Protein AF-A0A4P9UT59-F1 (afdb_monomer_lite)

Radius of gyration: 14.1 Å; chains: 1; bounding box: 41×18×34 Å

pLDDT: mean 92.9, std 5.25, range [65.0, 97.88]

Structure (mmCIF, N/CA/C/O backbone):
data_AF-A0A4P9UT59-F1
#
_entry.id   AF-A0A4P9UT59-F1
#
loop_
_atom_site.group_PDB
_atom_site.id
_atom_site.type_symbol
_atom_site.label_atom_id
_atom_site.label_alt_id
_atom_site.label_comp_id
_atom_site.label_asym_id
_atom_site.label_entity_id
_atom_site.label_seq_id
_atom_site.pdbx_PDB_ins_code
_atom_site.Cartn_x
_atom_site.Cartn_y
_atom_site.Cartn_z
_atom_site.occupancy
_atom_site.B_iso_or_equiv
_atom_site.auth_seq_id
_atom_site.auth_comp_id
_atom_site.auth_asym_id
_atom_site.auth_atom_id
_atom_site.pdbx_PDB_model_num
ATOM 1 N N . MET A 1 1 ? 22.110 1.960 -13.273 1.00 89.38 1 MET A N 1
ATOM 2 C CA . MET A 1 1 ? 21.935 2.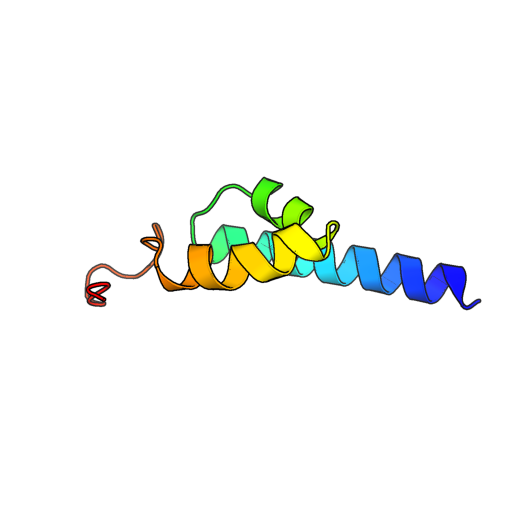804 -12.069 1.00 89.38 1 MET A CA 1
ATOM 3 C C . MET A 1 1 ? 20.469 3.180 -11.873 1.00 89.38 1 MET A C 1
ATOM 5 O O . MET A 1 1 ? 19.947 2.957 -10.794 1.00 89.38 1 MET A O 1
ATOM 9 N N . GLU A 1 2 ? 19.780 3.647 -12.915 1.00 95.06 2 GLU A N 1
ATOM 10 C CA . GLU A 1 2 ? 18.367 4.069 -12.851 1.00 95.06 2 GLU A CA 1
ATOM 11 C C . GLU A 1 2 ? 17.405 2.957 -12.408 1.00 95.06 2 GLU A C 1
ATOM 13 O O . GLU A 1 2 ? 16.663 3.139 -11.451 1.00 95.06 2 GLU A O 1
ATOM 18 N N . VAL A 1 3 ? 17.473 1.771 -13.026 1.00 95.94 3 VAL A N 1
ATOM 19 C CA . VAL A 1 3 ? 16.617 0.621 -12.661 1.00 95.94 3 VAL A CA 1
ATOM 20 C C . VAL A 1 3 ? 16.785 0.225 -11.192 1.00 95.94 3 VAL A C 1
ATOM 22 O O . VAL A 1 3 ? 15.814 -0.111 -10.522 1.00 95.94 3 VAL A O 1
ATOM 25 N N . PHE A 1 4 ? 18.010 0.313 -10.670 1.00 97.00 4 PHE A N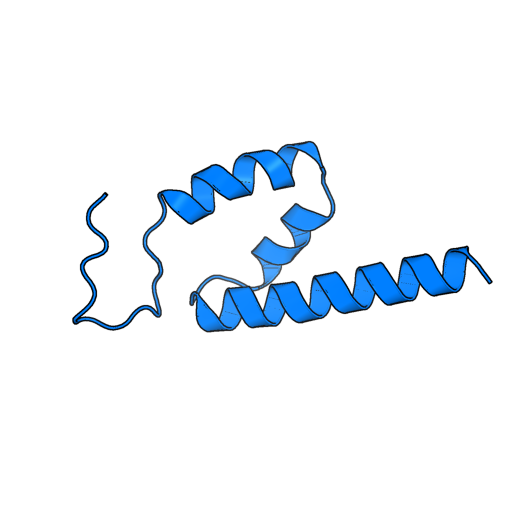 1
ATOM 26 C CA . PHE A 1 4 ? 18.293 0.044 -9.262 1.00 97.00 4 PHE A CA 1
ATOM 27 C C . PHE A 1 4 ? 17.615 1.069 -8.345 1.00 97.00 4 PHE A C 1
ATOM 29 O O . PHE A 1 4 ? 16.981 0.684 -7.367 1.00 97.00 4 PHE A O 1
ATOM 36 N N . LEU A 1 5 ? 17.697 2.360 -8.681 1.00 97.12 5 LEU A N 1
ATOM 37 C CA . LEU A 1 5 ? 17.035 3.422 -7.919 1.00 97.12 5 LEU A CA 1
ATOM 38 C C . LEU A 1 5 ? 15.508 3.279 -7.956 1.00 97.12 5 LEU A C 1
ATOM 40 O O . LEU A 1 5 ? 14.858 3.433 -6.925 1.00 97.12 5 LEU A O 1
ATOM 44 N N . ILE A 1 6 ? 14.943 2.919 -9.112 1.00 96.31 6 ILE A N 1
ATOM 45 C CA . ILE A 1 6 ? 13.506 2.655 -9.259 1.00 96.31 6 ILE A CA 1
ATOM 46 C C . ILE A 1 6 ? 13.091 1.470 -8.383 1.00 96.31 6 ILE A C 1
ATOM 48 O O . ILE A 1 6 ? 12.139 1.586 -7.614 1.00 96.31 6 ILE A O 1
ATOM 52 N N . ALA A 1 7 ? 13.818 0.351 -8.444 1.00 96.25 7 ALA A N 1
ATOM 53 C CA . ALA A 1 7 ? 13.526 -0.821 -7.622 1.00 96.25 7 ALA A CA 1
ATOM 54 C C . ALA A 1 7 ? 13.614 -0.498 -6.121 1.00 96.25 7 ALA A C 1
ATOM 56 O O . ALA A 1 7 ? 12.720 -0.867 -5.359 1.00 96.25 7 ALA A O 1
ATOM 57 N N . LEU A 1 8 ? 14.642 0.246 -5.702 1.00 97.88 8 LEU A N 1
ATOM 58 C CA . LEU A 1 8 ? 14.800 0.694 -4.319 1.00 97.88 8 LEU A CA 1
ATOM 59 C C . LEU A 1 8 ? 13.623 1.571 -3.869 1.00 97.88 8 LEU A C 1
ATOM 61 O O . LEU A 1 8 ? 13.083 1.361 -2.783 1.00 97.88 8 LEU A O 1
ATOM 65 N N . MET A 1 9 ? 13.197 2.515 -4.710 1.00 96.94 9 MET A N 1
ATOM 66 C CA . MET A 1 9 ? 12.055 3.384 -4.428 1.00 96.94 9 MET A CA 1
ATOM 67 C C . MET A 1 9 ? 10.758 2.582 -4.299 1.00 96.94 9 MET A C 1
ATOM 69 O O . MET A 1 9 ? 10.015 2.783 -3.342 1.00 96.94 9 MET A O 1
ATOM 73 N N . VAL A 1 10 ? 10.501 1.640 -5.214 1.00 96.00 10 VAL A N 1
ATOM 74 C CA . VAL A 1 10 ? 9.318 0.767 -5.154 1.00 96.00 10 VAL A CA 1
ATOM 75 C C . VAL A 1 10 ? 9.315 -0.044 -3.861 1.00 96.00 10 VAL A C 1
ATOM 77 O O . VAL A 1 10 ? 8.311 -0.050 -3.153 1.00 96.00 10 VAL A O 1
ATOM 80 N N . LEU A 1 11 ? 10.434 -0.676 -3.499 1.00 96.94 11 LEU A N 1
ATOM 81 C CA . LEU A 1 11 ? 10.540 -1.443 -2.254 1.00 96.94 11 LEU A CA 1
ATOM 82 C C . LEU A 1 11 ? 10.304 -0.570 -1.016 1.00 96.94 11 LEU A C 1
ATOM 84 O O . LEU A 1 11 ? 9.600 -0.991 -0.098 1.00 96.94 11 LEU A O 1
ATOM 88 N N . LEU A 1 12 ? 10.842 0.651 -1.005 1.00 97.69 12 LEU A N 1
ATOM 89 C CA . LEU A 1 12 ? 10.646 1.604 0.085 1.00 97.69 12 LEU A CA 1
ATOM 90 C C . LEU A 1 12 ? 9.175 2.020 0.208 1.00 97.69 12 LEU A C 1
ATOM 92 O O . LEU A 1 12 ? 8.626 1.981 1.308 1.00 97.69 12 LEU A O 1
ATOM 96 N N . VAL A 1 13 ? 8.518 2.365 -0.903 1.00 96.50 13 VAL A N 1
ATOM 97 C CA . VAL A 1 13 ? 7.091 2.732 -0.927 1.00 96.50 13 VAL A CA 1
ATOM 98 C C . VAL A 1 13 ? 6.222 1.566 -0.462 1.00 96.50 13 VAL A C 1
ATOM 100 O O . VAL A 1 13 ? 5.341 1.754 0.375 1.00 96.50 13 VAL A O 1
ATOM 103 N N . MET A 1 14 ? 6.503 0.353 -0.938 1.00 96.88 14 MET A N 1
ATOM 104 C CA . MET A 1 14 ? 5.794 -0.855 -0.517 1.00 96.88 14 MET A CA 1
ATOM 105 C C . MET A 1 14 ? 5.982 -1.118 0.978 1.00 96.88 14 MET A C 1
ATOM 107 O O . MET A 1 14 ? 5.016 -1.380 1.693 1.00 96.88 14 MET A O 1
ATOM 111 N N . TRP A 1 15 ? 7.203 -0.985 1.492 1.00 97.38 15 TRP A N 1
ATOM 112 C CA . TRP A 1 15 ? 7.469 -1.143 2.918 1.00 97.38 15 TRP A CA 1
ATOM 113 C C . TRP A 1 15 ? 6.727 -0.098 3.762 1.00 97.38 15 TRP A C 1
ATOM 115 O O . TRP A 1 15 ? 6.035 -0.464 4.716 1.00 97.38 15 TRP A O 1
ATOM 125 N N . LEU A 1 16 ? 6.784 1.183 3.387 1.00 97.31 16 LEU A N 1
ATOM 126 C CA . LEU A 1 16 ? 6.034 2.241 4.071 1.00 97.31 16 LEU A CA 1
ATOM 127 C C . LEU A 1 16 ? 4.525 1.988 4.020 1.00 97.31 16 LEU A C 1
ATOM 129 O O . LEU A 1 16 ? 3.850 2.109 5.042 1.00 97.31 16 LEU A O 1
ATOM 133 N N . GLY A 1 17 ? 4.004 1.559 2.872 1.00 95.75 17 GLY A N 1
ATOM 134 C CA . GLY A 1 17 ? 2.600 1.203 2.717 1.00 95.75 17 GLY A CA 1
ATOM 135 C C . GLY A 1 17 ? 2.168 0.088 3.673 1.00 95.75 17 GLY A C 1
ATOM 136 O O . GLY A 1 17 ? 1.131 0.220 4.319 1.00 95.75 17 GLY A O 1
ATOM 137 N N . THR A 1 18 ? 2.992 -0.949 3.889 1.00 96.81 18 THR A N 1
ATOM 138 C CA . THR A 1 18 ? 2.682 -1.980 4.904 1.00 96.81 18 THR A CA 1
ATOM 139 C C . THR A 1 18 ? 2.592 -1.410 6.319 1.00 96.81 18 THR A C 1
ATOM 141 O O . THR A 1 18 ? 1.726 -1.827 7.086 1.00 96.81 18 THR A O 1
ATOM 144 N N . LYS A 1 19 ? 3.433 -0.424 6.662 1.00 96.62 19 LYS A N 1
ATOM 145 C CA . LYS A 1 19 ? 3.388 0.253 7.968 1.00 96.62 19 LYS A CA 1
ATOM 146 C C . LYS A 1 19 ? 2.149 1.129 8.124 1.00 96.62 19 LYS A C 1
ATOM 148 O O . LYS A 1 19 ? 1.635 1.247 9.233 1.00 96.62 19 LYS A O 1
ATOM 153 N N . ILE A 1 20 ? 1.672 1.736 7.039 1.00 94.62 20 ILE A N 1
ATOM 154 C CA . ILE A 1 20 ? 0.415 2.492 7.038 1.00 94.62 20 ILE A CA 1
ATOM 155 C C . ILE A 1 20 ? -0.761 1.535 7.256 1.00 94.62 20 ILE A C 1
ATOM 157 O O . ILE A 1 20 ? -1.595 1.807 8.114 1.00 94.62 20 ILE A O 1
ATOM 161 N N . MET A 1 21 ? -0.790 0.393 6.561 1.00 95.25 21 MET A N 1
ATOM 162 C CA . MET A 1 21 ? -1.845 -0.615 6.741 1.00 95.25 21 MET A CA 1
ATOM 163 C C . MET A 1 21 ? -1.881 -1.163 8.175 1.00 95.25 21 MET A C 1
ATOM 165 O O . MET A 1 21 ? -2.959 -1.246 8.759 1.00 95.25 21 MET A O 1
ATOM 169 N N . ASP A 1 22 ? -0.713 -1.430 8.776 1.00 94.69 22 ASP A N 1
ATOM 170 C CA . ASP A 1 22 ? -0.598 -1.831 10.189 1.00 94.69 22 ASP A CA 1
ATOM 171 C C . ASP A 1 22 ? -1.219 -0.794 11.135 1.00 94.69 22 ASP A C 1
ATOM 173 O O . ASP A 1 22 ? -1.939 -1.145 12.065 1.00 94.69 22 ASP A O 1
ATOM 177 N N . LYS A 1 23 ? -0.966 0.498 10.892 1.00 92.06 23 LYS A N 1
ATOM 178 C CA . LYS A 1 23 ? -1.528 1.581 11.709 1.00 92.06 23 LYS A CA 1
ATOM 179 C C . LYS A 1 23 ? -3.025 1.750 11.502 1.00 92.06 23 LYS A C 1
ATOM 181 O O . LYS A 1 23 ? -3.720 2.017 12.474 1.00 92.06 23 LYS A O 1
ATOM 186 N N . ALA A 1 24 ? -3.502 1.593 10.270 1.00 92.50 24 ALA A N 1
ATOM 187 C CA . ALA A 1 24 ? -4.922 1.659 9.950 1.00 92.50 24 ALA A CA 1
ATOM 188 C C . ALA A 1 24 ? -5.699 0.470 10.538 1.00 92.50 24 ALA A C 1
ATOM 190 O O . ALA A 1 24 ? -6.889 0.603 10.798 1.00 92.50 24 ALA A O 1
ATOM 191 N N . GLY A 1 25 ? -5.037 -0.668 10.788 1.00 93.44 25 GLY A N 1
ATOM 192 C CA . GLY A 1 25 ? -5.685 -1.917 11.203 1.00 93.44 25 GLY A CA 1
ATOM 193 C C . GLY A 1 25 ? -6.223 -2.732 10.025 1.00 93.44 25 GLY A C 1
ATOM 194 O O . GLY A 1 25 ? -7.104 -3.569 10.201 1.00 93.44 25 GLY A O 1
ATOM 195 N N . LEU A 1 26 ? -5.717 -2.476 8.816 1.00 93.50 26 LEU A N 1
ATOM 196 C CA . LEU A 1 26 ? -6.128 -3.144 7.583 1.00 93.50 26 LEU A CA 1
ATOM 197 C C . LEU A 1 26 ? -5.101 -4.198 7.158 1.00 93.50 26 LEU A C 1
ATOM 199 O O . LEU A 1 26 ? -3.923 -4.150 7.511 1.00 93.50 26 LEU A O 1
ATOM 203 N N . HIS A 1 27 ? -5.543 -5.171 6.361 1.00 94.19 27 HIS A N 1
ATOM 204 C CA . HIS A 1 27 ? -4.677 -6.255 5.902 1.00 94.19 27 HIS A CA 1
ATOM 205 C C . HIS A 1 27 ? -3.522 -5.744 5.018 1.00 94.19 27 HIS A C 1
ATOM 207 O O . HIS A 1 27 ? -3.734 -5.026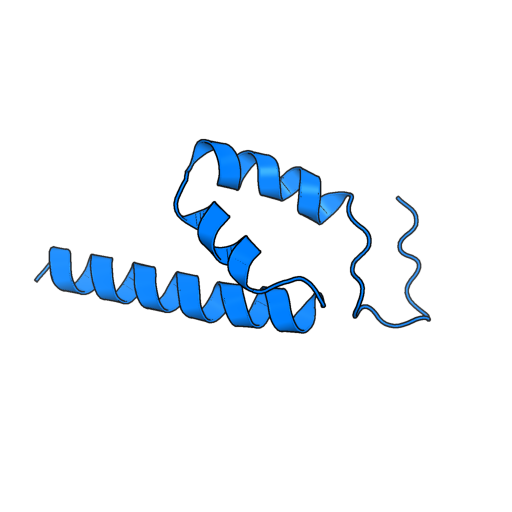 4.043 1.00 94.19 27 HIS A O 1
ATOM 213 N N . LYS A 1 28 ? -2.284 -6.176 5.285 1.00 93.69 28 LYS A N 1
ATOM 214 C CA . LYS A 1 28 ? -1.084 -5.691 4.570 1.00 93.69 28 LYS A CA 1
ATOM 215 C C . LYS A 1 28 ? -1.149 -5.842 3.053 1.00 93.69 28 LYS A C 1
ATOM 217 O O . LYS A 1 28 ? -0.548 -5.034 2.358 1.00 93.69 28 LYS A O 1
ATOM 222 N N . ALA A 1 29 ? -1.878 -6.834 2.533 1.00 93.81 29 ALA A N 1
ATOM 223 C CA . ALA A 1 29 ? -1.995 -7.046 1.087 1.00 93.81 29 ALA A CA 1
ATOM 224 C C . ALA A 1 29 ? -2.635 -5.864 0.339 1.00 93.81 29 ALA A C 1
ATOM 226 O O . ALA A 1 29 ? -2.387 -5.723 -0.855 1.00 93.81 29 ALA A O 1
ATOM 227 N N . TRP A 1 30 ? -3.370 -4.979 1.023 1.00 93.75 30 TRP A N 1
ATOM 228 C CA . TRP A 1 30 ? -3.887 -3.740 0.430 1.00 93.75 30 TRP A CA 1
ATOM 229 C C . TRP A 1 30 ? -2.779 -2.839 -0.134 1.00 93.75 30 TRP A C 1
ATOM 231 O O . TRP A 1 30 ? -3.027 -2.064 -1.053 1.00 93.75 30 TRP A O 1
ATOM 241 N N . VAL A 1 31 ? -1.532 -2.985 0.329 1.00 95.69 31 VAL A N 1
ATOM 242 C CA . VAL A 1 31 ? -0.389 -2.267 -0.247 1.00 95.69 31 VAL A CA 1
ATOM 243 C C . VAL A 1 31 ? -0.117 -2.640 -1.710 1.00 95.69 31 VAL A C 1
ATOM 245 O O . VAL A 1 31 ? 0.396 -1.821 -2.464 1.00 95.69 31 VAL A O 1
ATOM 248 N N . LEU A 1 32 ? -0.489 -3.851 -2.146 1.00 95.06 32 LEU A N 1
ATOM 249 C CA . LEU A 1 32 ? -0.292 -4.303 -3.529 1.00 95.06 32 LEU A CA 1
ATOM 250 C C . LEU A 1 32 ? -1.131 -3.493 -4.521 1.00 95.06 32 LEU A C 1
ATOM 252 O O . LEU A 1 32 ? -0.737 -3.355 -5.677 1.00 95.06 32 LEU A O 1
ATOM 256 N N . CYS A 1 33 ? -2.237 -2.895 -4.070 1.00 94.94 33 CYS A N 1
ATOM 257 C CA . CYS A 1 33 ? -3.043 -1.986 -4.878 1.00 94.94 33 CYS A CA 1
ATOM 258 C C . CYS A 1 33 ? -2.241 -0.772 -5.370 1.00 94.94 33 CYS A C 1
ATOM 260 O O . CYS A 1 33 ? -2.579 -0.211 -6.410 1.00 94.94 33 CYS A O 1
ATOM 262 N N . LEU A 1 34 ? -1.151 -0.400 -4.680 1.00 93.38 34 LEU A N 1
ATOM 263 C CA . LEU A 1 34 ? -0.276 0.691 -5.110 1.00 93.38 34 LEU A CA 1
ATOM 264 C C . LEU A 1 34 ? 0.419 0.406 -6.448 1.00 93.38 34 LEU A C 1
ATOM 266 O O . LEU A 1 34 ? 0.746 1.351 -7.164 1.00 93.38 34 LEU A O 1
ATOM 270 N N . LEU A 1 35 ? 0.621 -0.872 -6.791 1.00 94.38 35 LEU A N 1
ATOM 271 C CA . LEU A 1 35 ? 1.307 -1.302 -8.013 1.00 94.38 35 LEU A CA 1
ATOM 272 C C . LEU A 1 35 ? 0.446 -1.148 -9.273 1.00 94.38 35 LEU A C 1
ATOM 274 O O . LEU A 1 35 ? 0.979 -1.157 -10.380 1.00 94.38 35 LEU A O 1
ATOM 278 N N . VAL A 1 36 ? -0.874 -1.013 -9.122 1.00 95.75 36 VAL A N 1
ATOM 279 C CA . VAL A 1 36 ? -1.815 -0.900 -10.241 1.00 95.75 36 VAL A CA 1
ATOM 280 C C . VAL A 1 36 ? -2.383 0.524 -10.263 1.00 95.75 36 VAL A C 1
ATOM 282 O O . VAL A 1 36 ? -3.218 0.841 -9.418 1.00 95.75 36 VAL A O 1
ATOM 285 N N . PRO A 1 37 ? -1.996 1.393 -11.220 1.00 91.62 37 PRO A N 1
ATOM 286 C CA . PRO A 1 37 ? -2.325 2.824 -11.184 1.00 91.62 37 PRO A CA 1
ATOM 287 C C . PRO A 1 37 ? -3.820 3.131 -11.065 1.00 91.62 37 PRO A C 1
ATOM 289 O O . PRO A 1 37 ? -4.223 3.966 -10.263 1.00 91.62 37 PRO A O 1
ATOM 292 N N . ILE A 1 38 ? -4.654 2.419 -11.828 1.00 96.56 38 ILE A N 1
ATOM 293 C CA . ILE A 1 38 ? -6.108 2.621 -11.815 1.00 96.56 38 ILE A CA 1
ATOM 294 C C . ILE A 1 38 ? -6.688 2.242 -10.447 1.00 96.56 38 ILE A C 1
ATOM 296 O O . ILE A 1 38 ? -7.471 2.996 -9.876 1.00 96.56 38 ILE A O 1
ATOM 300 N N . VAL A 1 39 ? -6.268 1.103 -9.890 1.00 95.50 39 VAL A N 1
ATOM 301 C CA . VAL A 1 39 ? -6.728 0.643 -8.571 1.00 95.50 39 VAL A CA 1
ATOM 302 C C . VAL A 1 39 ? -6.251 1.596 -7.479 1.00 95.50 39 VAL A C 1
ATOM 304 O O . VAL A 1 39 ? -7.036 1.933 -6.604 1.00 95.50 39 VAL A O 1
ATOM 307 N N . ASN A 1 40 ? -5.010 2.082 -7.550 1.00 93.81 40 ASN A N 1
ATOM 308 C CA . ASN A 1 40 ? -4.453 3.051 -6.605 1.00 93.81 40 ASN A CA 1
ATOM 309 C C . ASN A 1 40 ? -5.320 4.318 -6.512 1.00 93.81 40 ASN A C 1
ATOM 311 O O . ASN A 1 40 ? -5.666 4.743 -5.414 1.00 93.81 40 ASN A O 1
ATOM 315 N N . ILE A 1 41 ? -5.765 4.847 -7.657 1.00 94.88 41 ILE A N 1
ATOM 316 C CA . ILE A 1 41 ? -6.700 5.977 -7.694 1.00 94.88 41 ILE A CA 1
ATOM 317 C C . ILE A 1 41 ? -7.989 5.601 -6.947 1.00 94.88 41 ILE A C 1
ATOM 319 O O . ILE A 1 41 ? -8.359 6.296 -6.004 1.00 94.88 41 ILE A O 1
ATOM 323 N N . PHE A 1 42 ? -8.618 4.462 -7.272 1.00 96.75 42 PHE A N 1
ATOM 324 C CA . PHE A 1 42 ? -9.833 3.999 -6.581 1.00 96.75 42 PHE A CA 1
ATOM 325 C C . PHE A 1 42 ? -9.656 3.815 -5.064 1.00 96.75 42 PHE A C 1
ATOM 327 O O . PHE A 1 42 ? -10.563 4.132 -4.290 1.00 96.75 42 PHE A O 1
ATOM 334 N N . MET A 1 43 ? -8.481 3.358 -4.629 1.00 93.69 43 MET A N 1
ATOM 335 C CA . MET A 1 43 ? -8.166 3.150 -3.216 1.00 93.69 43 MET A CA 1
ATOM 336 C C . MET A 1 43 ? -8.221 4.437 -2.393 1.00 93.69 43 MET A C 1
ATOM 338 O O . MET A 1 43 ? -8.500 4.356 -1.201 1.00 93.69 43 MET A O 1
ATOM 342 N N . ILE A 1 44 ? -8.011 5.612 -2.996 1.00 92.44 44 ILE A N 1
ATOM 343 C CA . ILE A 1 44 ? -8.113 6.893 -2.284 1.00 92.44 44 ILE A CA 1
ATOM 344 C C . ILE A 1 44 ? -9.533 7.086 -1.741 1.00 92.44 44 ILE A C 1
ATOM 346 O O . ILE A 1 44 ? -9.696 7.385 -0.561 1.00 92.44 44 ILE A O 1
ATOM 350 N N . TRP A 1 45 ? -10.565 6.857 -2.561 1.00 94.56 45 TRP A N 1
ATOM 351 C CA . TRP A 1 45 ? -11.954 6.956 -2.096 1.00 94.56 45 TRP A CA 1
ATOM 352 C C . TRP A 1 45 ? -12.308 5.830 -1.129 1.00 94.56 45 TRP A C 1
ATOM 354 O O . TRP A 1 45 ? -12.965 6.084 -0.125 1.00 94.56 45 TRP A O 1
ATOM 364 N N . VAL A 1 46 ? -11.841 4.601 -1.382 1.00 93.06 46 VAL A N 1
ATOM 365 C CA . VAL A 1 46 ? -12.078 3.480 -0.457 1.00 93.06 46 VAL A CA 1
ATOM 366 C C . VAL A 1 46 ? -11.521 3.801 0.928 1.00 93.06 46 VAL A C 1
ATOM 368 O O . VAL A 1 46 ? -12.251 3.670 1.902 1.00 93.06 46 VAL A O 1
ATOM 371 N N . PHE A 1 47 ? -10.276 4.273 1.031 1.00 92.00 47 PHE A N 1
ATOM 372 C CA . PHE A 1 47 ? -9.673 4.628 2.318 1.00 92.00 47 PHE A CA 1
ATOM 373 C C . PHE A 1 47 ? -10.292 5.868 2.965 1.00 92.00 47 PHE A C 1
ATOM 375 O O . PHE A 1 47 ? -10.291 5.962 4.191 1.00 92.00 47 PHE A O 1
ATOM 382 N N . ALA A 1 48 ? -10.809 6.806 2.169 1.00 91.75 48 ALA A N 1
ATOM 383 C CA . ALA A 1 48 ? -11.500 7.983 2.685 1.00 91.75 48 ALA A CA 1
ATOM 384 C C . ALA A 1 48 ? -12.843 7.627 3.336 1.00 91.75 48 ALA A C 1
ATOM 386 O O . ALA A 1 48 ? -13.216 8.255 4.321 1.00 91.75 48 ALA A O 1
ATOM 387 N N . PHE A 1 49 ? -13.555 6.634 2.794 1.00 91.19 49 PHE A N 1
ATOM 388 C CA . PHE A 1 49 ? -14.899 6.274 3.249 1.00 91.19 49 PHE A CA 1
ATOM 389 C C . PHE A 1 49 ? -14.966 4.991 4.083 1.00 91.19 49 PHE A C 1
ATOM 391 O O . PHE A 1 49 ? -16.014 4.681 4.650 1.00 91.19 49 PHE A O 1
ATOM 398 N N . CYS A 1 50 ? -13.891 4.206 4.155 1.00 91.06 50 CYS A N 1
ATOM 399 C CA . CYS A 1 50 ? -13.877 3.019 4.996 1.00 91.06 50 CYS A CA 1
ATOM 400 C C . CYS A 1 50 ? -13.703 3.390 6.468 1.00 91.06 50 CYS A C 1
ATOM 402 O O . CYS A 1 50 ? -12.987 4.327 6.812 1.00 91.06 50 CYS A O 1
ATOM 404 N N . HIS A 1 51 ? -14.273 2.572 7.347 1.00 89.56 51 HIS A N 1
ATOM 405 C CA . HIS A 1 51 ? -13.937 2.607 8.763 1.00 89.56 51 HIS A CA 1
ATOM 406 C C . HIS A 1 51 ? -12.471 2.195 8.951 1.00 89.56 51 HIS A C 1
ATOM 408 O O . HIS A 1 51 ? -12.024 1.231 8.326 1.00 89.56 51 HIS A O 1
ATOM 414 N N . TRP A 1 52 ? -11.723 2.909 9.790 1.00 92.19 52 TRP A N 1
ATOM 415 C CA . TRP A 1 52 ? -10.329 2.602 10.122 1.00 92.19 52 TRP A CA 1
ATOM 416 C C . TRP A 1 52 ? -10.311 1.769 11.41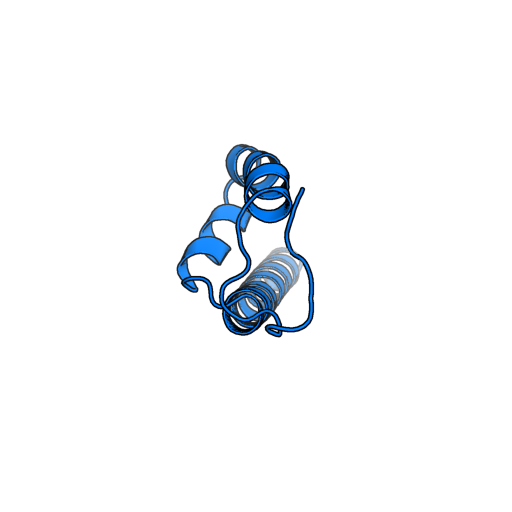0 1.00 92.19 52 TRP A C 1
ATOM 418 O O . TRP A 1 52 ? -10.516 2.339 12.486 1.00 92.19 52 TRP A O 1
ATOM 428 N N . PRO A 1 53 ? -10.082 0.439 11.339 1.00 89.94 53 PRO A N 1
ATOM 429 C CA . PRO A 1 53 ? -10.305 -0.453 12.481 1.00 89.94 53 PRO A CA 1
ATOM 430 C C . PRO A 1 53 ? -9.465 -0.149 13.721 1.00 89.94 53 PRO A C 1
ATOM 432 O O . PRO A 1 53 ? -9.860 -0.492 14.828 1.00 89.94 53 PRO A O 1
ATOM 435 N N . ASN A 1 54 ? -8.290 0.453 13.538 1.00 92.69 54 ASN A N 1
ATOM 436 C CA . ASN A 1 54 ? -7.343 0.731 14.617 1.00 92.69 54 ASN A CA 1
ATOM 437 C C . ASN A 1 54 ? -7.281 2.225 14.986 1.00 92.69 54 ASN A C 1
ATOM 439 O O . ASN A 1 54 ? -6.303 2.694 15.574 1.00 92.69 54 ASN A O 1
ATOM 443 N N . LEU A 1 55 ? -8.301 3.003 14.612 1.00 90.12 55 LEU A N 1
ATOM 444 C CA . LEU A 1 55 ? -8.457 4.358 15.131 1.00 90.12 55 LEU A CA 1
ATOM 445 C C . LEU A 1 55 ? -8.914 4.307 16.594 1.00 90.12 55 LEU A C 1
ATOM 447 O O . LEU A 1 55 ? -9.536 3.343 17.034 1.00 90.12 55 LEU A O 1
ATOM 451 N N . LYS A 1 56 ? -8.624 5.364 17.350 1.00 88.62 56 LYS A N 1
ATOM 452 C CA . LYS A 1 56 ? -9.047 5.454 18.747 1.00 88.62 56 LYS A CA 1
ATOM 453 C C . LYS A 1 56 ? -10.569 5.586 18.856 1.00 88.62 56 LYS A C 1
ATOM 455 O O . LYS A 1 56 ? -11.187 6.269 18.043 1.00 88.62 56 LYS A O 1
ATOM 460 N N . GLU A 1 57 ? -11.141 4.982 19.893 1.00 83.31 57 GLU A N 1
ATOM 461 C CA . GLU A 1 57 ? -12.591 4.940 20.142 1.00 83.31 57 GLU A CA 1
ATOM 462 C C . GLU A 1 57 ? -13.215 6.326 20.388 1.00 83.31 57 GLU A C 1
ATOM 464 O O . GLU A 1 57 ? -14.407 6.516 20.161 1.00 83.31 57 GLU A O 1
ATOM 469 N N . ASP A 1 58 ? -12.421 7.307 20.828 1.00 87.19 58 ASP A N 1
ATOM 470 C CA . ASP A 1 58 ? -12.852 8.692 21.048 1.00 87.19 58 ASP A CA 1
ATOM 471 C C . ASP A 1 58 ? -12.945 9.514 19.753 1.00 87.19 58 ASP A C 1
ATOM 473 O O . ASP A 1 58 ? -13.496 10.619 19.754 1.00 87.19 58 ASP A O 1
ATOM 477 N N . VAL A 1 59 ? -12.431 8.986 18.639 1.00 87.25 59 VAL A N 1
ATOM 478 C CA . VAL A 1 59 ? -12.470 9.654 17.341 1.00 87.25 59 VAL A CA 1
ATOM 479 C C . VAL A 1 59 ? -13.706 9.205 16.576 1.00 87.25 59 VAL A C 1
ATOM 481 O O . VAL A 1 59 ? -13.811 8.069 16.114 1.00 87.25 59 VAL A O 1
ATOM 484 N N . LYS A 1 60 ? -14.631 10.146 16.402 1.00 86.06 60 LYS A N 1
ATOM 485 C CA . LYS A 1 60 ? -15.776 10.016 15.505 1.00 86.06 60 LYS A CA 1
ATOM 486 C C . LYS A 1 60 ? -15.312 9.759 14.068 1.00 86.06 60 LYS A C 1
ATOM 488 O O . LYS A 1 60 ? -14.538 10.539 13.521 1.00 86.06 60 LYS A O 1
ATOM 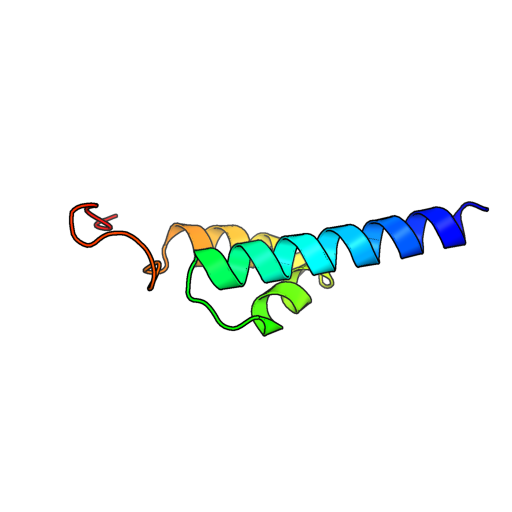493 N N . GLN A 1 61 ? -15.762 8.641 13.498 1.00 84.44 61 GLN A N 1
ATOM 494 C CA . GLN A 1 61 ? -15.479 8.215 12.116 1.00 84.44 61 GLN A CA 1
ATOM 495 C C . GLN A 1 61 ? -16.680 8.395 11.181 1.00 84.44 61 GLN A C 1
ATOM 497 O O . GLN A 1 61 ? -16.662 7.928 10.044 1.00 84.44 61 GLN A O 1
ATOM 502 N N . ASP A 1 62 ? -17.747 9.006 11.684 1.00 76.88 62 ASP A N 1
ATOM 503 C CA . ASP A 1 62 ? -18.908 9.418 10.916 1.00 76.88 62 ASP A CA 1
ATOM 504 C C . ASP A 1 62 ? -18.471 10.362 9.785 1.00 76.88 62 ASP A C 1
ATOM 506 O O . ASP A 1 62 ? -17.812 11.376 10.022 1.00 76.88 62 ASP A O 1
ATOM 510 N N . LEU A 1 63 ? -18.803 9.959 8.556 1.00 65.00 63 LEU A N 1
ATOM 511 C CA . LEU A 1 63 ? -18.662 10.750 7.334 1.00 65.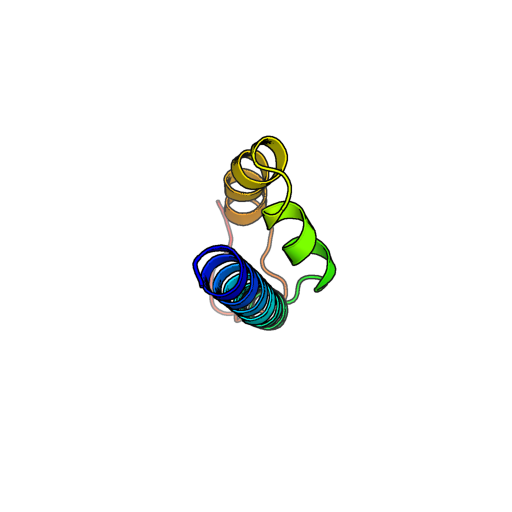00 63 LEU A CA 1
ATOM 512 C C . LEU A 1 63 ? -19.741 11.830 7.255 1.00 65.00 63 LEU A C 1
ATOM 514 O O . LEU A 1 63 ? -20.913 11.497 7.553 1.00 65.00 63 LEU A O 1
#

Organism: Methylotuvimicrobium buryatense (NCBI:txid95641)

Secondary structure (DSSP, 8-state):
-HHHHHHHHHHHHHHHHHHHHHHHT--GGGGGGGGSHHHHHHHHHHHHHS--TTS-TTS----

Sequence (63 aa):
MEVFLIALMVLLVMWLGTKIMDKAGLHKAWVLCLLVPIVNIFMIWVFAFCHWPNLKEDVKQDL

Foldseek 3Di:
DVVVVVVVVLVVQLVVQLVVCVQLVHDSCVSVLVVPVVSVVVVVVVVLQDRRPNDDPPDDPDD